Protein AF-A0A2K3K0M0-F1 (afdb_monomer_lite)

Radius of gyration: 18.28 Å; chains: 1; bounding box: 40×40×48 Å

Secondary structure (DSSP, 8-state):
-HHHHHHHHHHHHHHHHHHHHHHHHHHHHHHTT--HHHHHHHHHHHHHHHHHHHHHHHHTTSPPPP--HHHHHHHHHHHHHHHHHHHHHHHHHHHS-HHHHHHHHHHHHHHHHHHHHH-

Structure (mmCIF, N/CA/C/O backbone):
data_AF-A0A2K3K0M0-F1
#
_entry.id   AF-A0A2K3K0M0-F1
#
loop_
_atom_site.group_PDB
_atom_site.id
_atom_site.type_symbol
_atom_site.label_atom_id
_atom_site.label_alt_id
_atom_site.label_comp_id
_atom_site.label_asym_id
_atom_site.label_entity_id
_atom_site.label_seq_id
_atom_site.pdbx_PDB_ins_code
_atom_site.Cartn_x
_atom_site.Cartn_y
_atom_site.Cartn_z
_atom_site.occupancy
_atom_site.B_iso_or_equiv
_atom_site.auth_seq_id
_atom_site.auth_comp_id
_atom_site.auth_asym_id
_atom_site.auth_atom_id
_atom_site.pdbx_PDB_model_num
ATOM 1 N N . MET A 1 1 ? -8.143 -0.315 -30.015 1.00 59.38 1 MET A N 1
ATOM 2 C CA . MET A 1 1 ? -8.947 0.897 -29.715 1.00 59.38 1 MET A CA 1
ATOM 3 C C . MET A 1 1 ? -10.235 0.594 -28.938 1.00 59.38 1 MET A C 1
ATOM 5 O O . MET A 1 1 ? -10.184 0.740 -27.728 1.00 59.38 1 MET A O 1
ATOM 9 N N . VAL A 1 2 ? -11.349 0.110 -29.524 1.00 62.25 2 VAL A N 1
ATOM 10 C CA . VAL A 1 2 ? -12.596 -0.160 -28.742 1.00 62.25 2 VAL A CA 1
ATOM 11 C C . VAL A 1 2 ? -12.416 -1.277 -27.696 1.00 62.25 2 VAL A C 1
ATOM 13 O O . VAL A 1 2 ? -12.867 -1.140 -26.563 1.00 62.25 2 VAL A O 1
ATOM 16 N N . SER A 1 3 ? -11.689 -2.350 -28.036 1.00 66.62 3 SER A N 1
ATOM 17 C CA . SER A 1 3 ? -11.421 -3.464 -27.108 1.00 66.62 3 SER A CA 1
ATOM 18 C C . SER A 1 3 ? -10.502 -3.092 -25.937 1.00 66.62 3 SER A C 1
ATOM 20 O O . SER A 1 3 ? -10.660 -3.645 -24.857 1.00 66.62 3 SER A O 1
ATOM 22 N N . GLU A 1 4 ? -9.545 -2.178 -26.124 1.00 76.62 4 GLU A N 1
ATOM 23 C CA . GLU A 1 4 ? -8.650 -1.737 -25.039 1.00 76.62 4 GLU A CA 1
ATOM 24 C C . GLU A 1 4 ? -9.391 -0.837 -24.056 1.00 76.62 4 GLU A C 1
ATOM 26 O O . GLU A 1 4 ? -9.265 -1.025 -22.849 1.00 76.62 4 GLU A O 1
ATOM 31 N N . GLY A 1 5 ? -10.232 0.071 -24.568 1.00 83.44 5 GLY A N 1
ATOM 32 C CA . GLY A 1 5 ? -11.126 0.868 -23.732 1.00 83.44 5 GLY A CA 1
ATOM 33 C C . GLY A 1 5 ? -12.033 -0.021 -22.883 1.00 83.44 5 GLY A C 1
ATOM 34 O O . GLY A 1 5 ? -12.097 0.160 -21.673 1.00 83.44 5 GLY A O 1
ATOM 35 N N . ALA A 1 6 ? -12.638 -1.050 -23.487 1.00 86.88 6 ALA A N 1
ATOM 36 C CA . ALA A 1 6 ? -13.505 -1.989 -22.777 1.00 86.88 6 ALA A CA 1
ATOM 37 C C . ALA A 1 6 ? -12.785 -2.751 -21.648 1.00 86.88 6 ALA A C 1
ATOM 39 O O . ALA A 1 6 ? -13.354 -2.912 -20.570 1.00 86.88 6 ALA A O 1
ATOM 40 N N . ILE A 1 7 ? -11.535 -3.183 -21.857 1.00 89.69 7 ILE A N 1
ATOM 41 C CA . ILE A 1 7 ? -10.739 -3.865 -20.820 1.00 89.69 7 ILE A CA 1
ATOM 42 C C . ILE A 1 7 ? -10.446 -2.917 -19.653 1.00 89.69 7 ILE A C 1
ATOM 44 O O . ILE A 1 7 ? -10.595 -3.309 -18.495 1.00 89.69 7 ILE A O 1
ATOM 48 N N . VAL A 1 8 ? -10.075 -1.666 -19.939 1.00 91.50 8 VAL A N 1
ATOM 49 C CA . VAL A 1 8 ? -9.805 -0.661 -18.899 1.00 91.50 8 VAL A CA 1
ATOM 50 C C . VAL A 1 8 ? -11.074 -0.342 -18.112 1.00 91.50 8 VAL A C 1
ATOM 52 O O . VAL A 1 8 ? -11.035 -0.303 -16.883 1.00 91.50 8 VAL A O 1
ATOM 55 N N . THR A 1 9 ? -12.215 -0.174 -18.786 1.00 90.00 9 THR A N 1
ATOM 56 C CA . THR A 1 9 ? -13.494 0.074 -18.108 1.00 90.00 9 THR A CA 1
ATOM 57 C C . THR A 1 9 ? -13.909 -1.120 -17.252 1.00 90.00 9 THR A C 1
ATOM 59 O O . THR A 1 9 ? -14.299 -0.934 -16.102 1.00 90.00 9 THR A O 1
ATOM 62 N N . ALA A 1 10 ? -13.771 -2.347 -17.759 1.00 92.12 10 ALA A N 1
ATOM 63 C CA . ALA A 1 10 ? -14.061 -3.554 -16.988 1.00 92.12 10 ALA A CA 1
ATOM 64 C C . ALA A 1 10 ? -13.161 -3.671 -15.745 1.00 92.12 10 ALA A C 1
ATOM 66 O O . ALA A 1 10 ? -13.652 -3.993 -14.663 1.00 92.12 10 ALA A O 1
ATOM 67 N N . ALA A 1 11 ? -11.869 -3.350 -15.870 1.00 91.88 11 ALA A N 1
ATOM 68 C CA . ALA A 1 11 ? -10.936 -3.328 -14.746 1.00 91.88 11 ALA A CA 1
ATOM 69 C C . ALA A 1 11 ? -11.298 -2.250 -13.709 1.00 91.88 11 ALA A C 1
ATOM 71 O O . ALA A 1 11 ? -11.283 -2.536 -12.513 1.00 91.88 11 ALA A O 1
ATOM 72 N N . MET A 1 12 ? -11.676 -1.042 -14.147 1.00 92.25 12 MET A N 1
ATOM 73 C CA . MET A 1 12 ? -12.142 0.024 -13.249 1.00 92.25 12 MET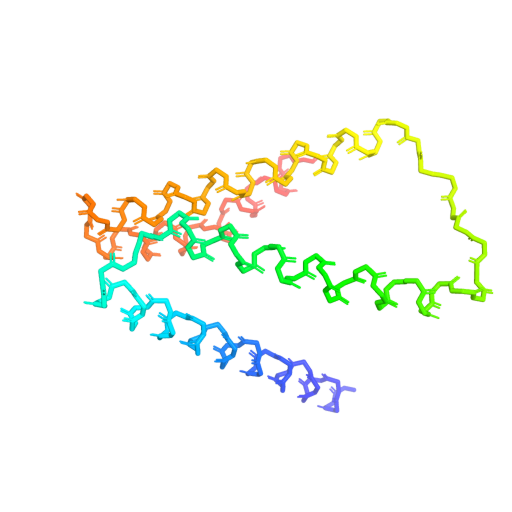 A CA 1
ATOM 74 C C . MET A 1 12 ? -13.400 -0.386 -12.486 1.00 92.25 12 MET A C 1
ATOM 76 O O . MET A 1 12 ? -13.466 -0.206 -11.272 1.00 92.25 12 MET A O 1
ATOM 80 N N . VAL A 1 13 ? -14.381 -0.968 -13.179 1.00 94.38 13 VAL A N 1
ATOM 81 C CA . VAL A 1 13 ? -15.620 -1.442 -12.555 1.00 94.38 13 VAL A CA 1
ATOM 82 C C . VAL A 1 13 ? -15.310 -2.529 -11.525 1.00 94.38 13 VAL A C 1
ATOM 84 O O . VAL A 1 13 ? -15.759 -2.429 -10.386 1.00 94.38 13 VAL A O 1
ATOM 87 N N . ALA A 1 14 ? -14.487 -3.521 -11.877 1.00 93.69 14 ALA A N 1
ATOM 88 C CA . ALA A 1 14 ? -14.076 -4.569 -10.944 1.00 93.69 14 ALA A CA 1
ATOM 89 C C . ALA A 1 14 ? -13.360 -4.002 -9.703 1.00 93.69 14 ALA A C 1
ATOM 91 O O . ALA A 1 14 ? -13.659 -4.418 -8.585 1.00 93.69 14 ALA A O 1
ATOM 92 N N . ALA A 1 15 ? -12.466 -3.024 -9.880 1.00 89.69 15 ALA A N 1
ATOM 93 C CA . ALA A 1 15 ? -11.779 -2.363 -8.772 1.00 89.69 15 ALA A CA 1
ATOM 94 C C . ALA A 1 15 ? -12.755 -1.616 -7.846 1.00 89.69 15 ALA A C 1
ATOM 96 O O . ALA A 1 15 ? -12.679 -1.782 -6.630 1.00 89.69 15 ALA A O 1
ATOM 97 N N . GLN A 1 16 ? -13.716 -0.870 -8.403 1.00 90.19 16 GLN A N 1
ATOM 98 C CA . GLN A 1 16 ? -14.744 -0.175 -7.616 1.00 90.19 16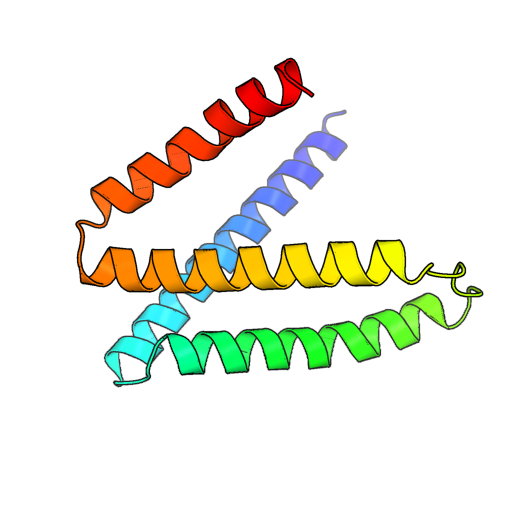 GLN A CA 1
ATOM 99 C C . GLN A 1 16 ? -15.625 -1.146 -6.820 1.00 90.19 16 GLN A C 1
ATOM 101 O O . GLN A 1 16 ? -15.924 -0.900 -5.651 1.00 90.19 16 GLN A O 1
ATOM 106 N N . PHE A 1 17 ? -15.999 -2.283 -7.415 1.00 92.62 17 PHE A N 1
ATOM 107 C CA . PHE A 1 17 ? -16.741 -3.328 -6.704 1.00 92.62 17 PHE A CA 1
ATOM 108 C C . PHE A 1 17 ? -15.944 -3.906 -5.529 1.00 92.62 17 PHE A C 1
ATOM 110 O O . PHE A 1 17 ? -16.498 -4.079 -4.441 1.00 92.62 17 PHE A O 1
ATOM 117 N N . LEU A 1 18 ? -14.651 -4.183 -5.720 1.00 89.75 18 LEU A N 1
ATOM 118 C CA . LEU A 1 18 ? -13.777 -4.675 -4.651 1.00 89.75 18 LEU A CA 1
ATOM 119 C C . LEU A 1 18 ? -13.606 -3.640 -3.532 1.00 89.75 18 LEU A C 1
ATOM 121 O O . LEU A 1 18 ? -13.627 -4.003 -2.353 1.00 89.75 18 LEU A O 1
ATOM 125 N N . GLU A 1 19 ? -13.479 -2.361 -3.883 1.00 85.69 19 GLU A N 1
ATOM 126 C CA . GLU A 1 19 ? -13.354 -1.269 -2.919 1.00 85.69 19 GLU A CA 1
ATOM 127 C C . GLU A 1 19 ? -14.634 -1.102 -2.086 1.00 85.69 19 GLU A C 1
ATOM 129 O O . GLU A 1 19 ? -14.573 -1.101 -0.852 1.00 85.69 19 GLU A O 1
ATOM 134 N N . MET A 1 20 ? -15.809 -1.042 -2.721 1.00 86.12 20 MET A N 1
ATOM 135 C CA . MET A 1 20 ? -17.090 -0.976 -2.005 1.00 86.12 20 MET A CA 1
ATOM 136 C C . MET A 1 20 ? -17.351 -2.224 -1.151 1.00 86.12 20 MET A C 1
ATOM 138 O O . MET A 1 20 ? -17.824 -2.110 -0.014 1.00 86.12 20 MET A O 1
ATOM 142 N N . GLY A 1 21 ? -17.020 -3.411 -1.667 1.00 87.06 21 GLY A N 1
ATOM 143 C CA . GLY A 1 21 ? -17.133 -4.665 -0.922 1.00 87.06 21 GLY A CA 1
ATOM 144 C C . GLY A 1 21 ? -16.265 -4.659 0.337 1.00 87.06 21 GLY A C 1
ATOM 145 O O . GLY A 1 21 ? -16.749 -4.963 1.427 1.00 87.06 21 GLY A O 1
ATOM 146 N N . SER A 1 22 ? -15.012 -4.216 0.213 1.00 83.69 22 SER A N 1
ATOM 147 C CA . SER A 1 22 ? -14.075 -4.099 1.339 1.00 83.69 22 SER A CA 1
ATOM 148 C C . SER A 1 22 ? -14.555 -3.093 2.387 1.00 83.69 22 SER A C 1
ATOM 150 O O . SER A 1 22 ? -14.523 -3.393 3.580 1.00 83.69 22 SER A O 1
ATOM 152 N N . ASN A 1 23 ? -15.069 -1.933 1.962 1.00 81.94 23 ASN A N 1
ATOM 153 C CA . ASN A 1 23 ? -15.654 -0.936 2.866 1.00 81.94 23 ASN A CA 1
ATOM 154 C C . ASN A 1 23 ? -16.878 -1.479 3.621 1.00 81.94 23 ASN A C 1
ATOM 156 O O . ASN A 1 23 ? -17.045 -1.219 4.813 1.00 81.94 23 ASN A O 1
ATOM 160 N N . THR A 1 24 ? -17.720 -2.269 2.952 1.00 85.94 24 THR A N 1
ATOM 161 C CA . THR A 1 24 ? -18.895 -2.893 3.576 1.00 85.94 24 THR A CA 1
ATOM 162 C C . THR A 1 24 ? -18.485 -3.933 4.618 1.00 85.94 24 THR A C 1
ATOM 164 O O . THR A 1 24 ? -19.010 -3.920 5.731 1.00 85.94 24 THR A O 1
ATOM 167 N N . LEU A 1 25 ? -17.508 -4.790 4.297 1.00 84.00 25 LEU A N 1
ATOM 168 C CA . LEU A 1 25 ? -16.947 -5.764 5.239 1.00 84.00 25 LEU A CA 1
ATOM 169 C C . LEU A 1 25 ? -16.314 -5.078 6.453 1.00 84.00 25 LEU A C 1
ATOM 171 O O . LEU A 1 25 ? -16.576 -5.478 7.586 1.00 84.00 25 LEU A O 1
ATOM 175 N N . LEU A 1 26 ? -15.539 -4.012 6.228 1.00 79.81 26 LEU A N 1
ATOM 176 C CA . LEU A 1 26 ? -14.950 -3.205 7.296 1.00 79.81 26 LEU A CA 1
ATOM 177 C C . LEU A 1 26 ? -16.032 -2.609 8.205 1.00 79.81 26 LEU A C 1
ATOM 179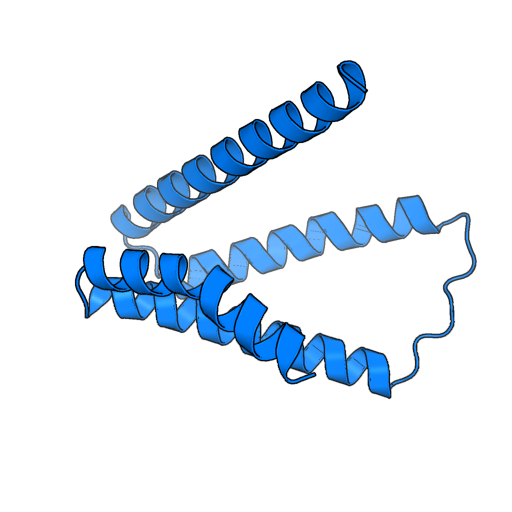 O O . LEU A 1 26 ? -15.912 -2.669 9.431 1.00 79.81 26 LEU A O 1
ATOM 183 N N . LYS A 1 27 ? -17.107 -2.068 7.621 1.00 76.88 27 LYS A N 1
ATOM 184 C CA . LYS A 1 27 ? -18.232 -1.504 8.376 1.00 76.88 27 LYS A CA 1
ATOM 185 C C . LYS A 1 27 ? -18.975 -2.571 9.179 1.00 76.88 27 LYS A C 1
ATOM 187 O O . LYS A 1 27 ? -19.294 -2.321 10.337 1.00 76.88 27 LYS A O 1
ATOM 192 N N . SER A 1 28 ? -19.190 -3.755 8.605 1.00 82.12 28 SER A N 1
ATOM 193 C CA . SER A 1 28 ? -19.775 -4.901 9.313 1.00 82.12 28 SER A CA 1
ATOM 194 C C . SER A 1 28 ? -18.907 -5.320 10.501 1.00 82.12 28 SER A C 1
ATOM 196 O O . SER A 1 28 ? -19.401 -5.400 11.619 1.00 82.12 28 SER A O 1
ATOM 198 N N . ALA A 1 29 ? -17.602 -5.502 10.290 1.00 78.62 29 ALA A N 1
ATOM 199 C CA . ALA A 1 29 ? -16.693 -5.945 11.343 1.00 78.62 29 ALA A CA 1
ATOM 200 C C . ALA A 1 29 ? -16.526 -4.902 12.463 1.00 78.62 29 ALA A C 1
ATOM 202 O O . ALA A 1 29 ? -16.397 -5.251 13.635 1.00 78.62 29 ALA A O 1
ATOM 203 N N . THR A 1 30 ? -16.564 -3.613 12.115 1.00 76.06 30 THR A N 1
ATOM 204 C CA . THR A 1 30 ? -16.533 -2.522 13.102 1.00 76.06 30 THR A CA 1
ATOM 205 C C . THR A 1 30 ? -17.838 -2.453 13.902 1.00 76.06 30 THR A C 1
ATOM 207 O O . THR A 1 30 ? -17.802 -2.180 15.099 1.00 76.06 30 THR A O 1
ATOM 210 N N . ASN A 1 31 ? -18.987 -2.739 13.277 1.00 79.69 31 ASN A N 1
ATOM 211 C CA . ASN A 1 31 ? -20.285 -2.799 13.957 1.00 79.69 31 ASN A CA 1
ATOM 212 C C . ASN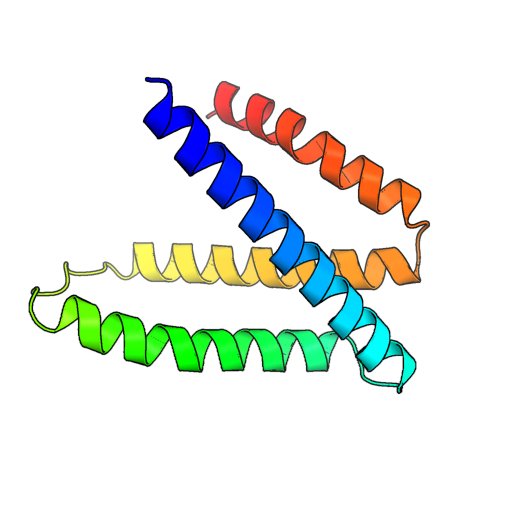 A 1 31 ? -20.356 -3.943 14.984 1.00 79.69 31 ASN A C 1
ATOM 214 O O . ASN A 1 31 ? -20.989 -3.789 16.024 1.00 79.69 31 ASN A O 1
ATOM 218 N N . ASP A 1 32 ? -19.634 -5.037 14.737 1.00 79.44 32 ASP A N 1
ATOM 219 C CA . ASP A 1 32 ? -19.453 -6.142 15.689 1.00 79.44 32 ASP A CA 1
ATOM 220 C C . ASP A 1 32 ? -18.417 -5.828 16.797 1.00 79.44 32 ASP A C 1
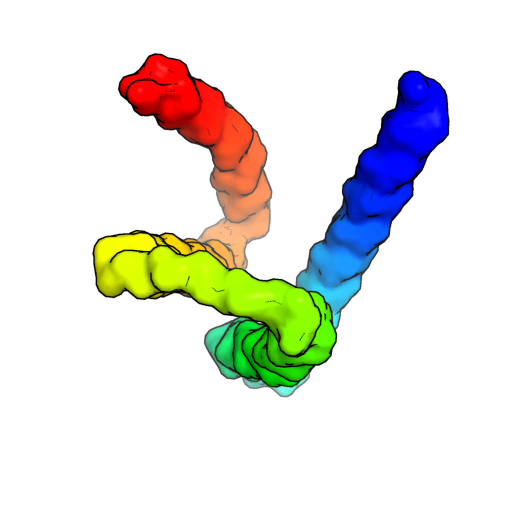ATOM 222 O O . ASP A 1 32 ? -18.072 -6.689 17.605 1.00 79.44 32 ASP A O 1
ATOM 226 N N . GLY A 1 33 ? -17.917 -4.586 16.866 1.00 76.69 33 GLY A N 1
ATOM 227 C CA . GLY A 1 33 ? -17.016 -4.103 17.917 1.00 76.69 33 GLY A CA 1
ATOM 228 C C . GLY A 1 33 ? -15.524 -4.289 17.628 1.00 76.69 33 GLY A C 1
ATOM 229 O O . GLY A 1 33 ? -14.697 -4.057 18.514 1.00 76.69 33 GLY A O 1
ATOM 230 N N . MET A 1 34 ? -15.138 -4.692 16.413 1.00 78.00 34 MET A N 1
ATOM 231 C CA . MET A 1 34 ? -13.727 -4.849 16.061 1.00 78.00 34 MET A CA 1
ATOM 232 C C . MET A 1 34 ? -13.047 -3.499 15.806 1.00 78.00 34 MET A C 1
ATOM 234 O O . MET A 1 34 ? -13.545 -2.652 15.068 1.00 78.00 34 MET A O 1
ATOM 238 N N . SER A 1 35 ? -11.854 -3.311 16.375 1.00 80.44 35 SER A N 1
ATOM 239 C CA . SER A 1 35 ? -11.049 -2.113 16.125 1.00 80.44 35 SER A CA 1
ATOM 240 C C . SER A 1 35 ? -10.547 -2.067 14.678 1.00 80.44 35 SER A C 1
ATOM 242 O O . SER A 1 35 ? -9.958 -3.027 14.173 1.00 80.44 35 SER A O 1
ATOM 244 N N . ILE A 1 36 ? -10.704 -0.912 14.030 1.00 74.00 36 ILE A N 1
ATOM 245 C CA . ILE A 1 36 ? -10.278 -0.662 12.644 1.00 74.00 36 ILE A CA 1
ATOM 246 C C . ILE A 1 36 ? -8.768 -0.898 12.456 1.00 74.00 36 ILE A C 1
ATOM 248 O O . ILE A 1 36 ? -8.329 -1.367 11.403 1.00 74.00 36 ILE A O 1
ATOM 252 N N . PHE A 1 37 ? -7.967 -0.639 13.493 1.00 77.19 37 PHE A N 1
ATOM 253 C CA . PHE A 1 37 ? -6.529 -0.923 13.497 1.00 77.19 37 PHE A CA 1
ATOM 254 C C . PHE A 1 37 ? -6.243 -2.415 13.325 1.00 77.19 37 PHE A C 1
ATOM 256 O O . PHE A 1 37 ? -5.382 -2.805 12.538 1.00 77.19 37 PHE A O 1
ATOM 263 N N . VAL A 1 38 ? -7.005 -3.248 14.035 1.00 81.50 38 VAL A N 1
ATOM 264 C CA . VAL A 1 38 ? -6.870 -4.704 14.013 1.00 81.50 38 VAL A CA 1
ATOM 265 C C . VAL A 1 38 ? -7.307 -5.245 12.652 1.00 81.50 38 VAL A C 1
ATOM 267 O O . VAL A 1 38 ? -6.578 -6.033 12.052 1.00 81.50 38 VAL A O 1
ATOM 270 N N . PHE A 1 39 ? -8.422 -4.746 12.102 1.00 80.56 39 PHE A N 1
ATOM 271 C CA . PHE A 1 39 ? -8.852 -5.089 10.740 1.00 80.56 39 PHE A CA 1
ATOM 272 C C . PHE A 1 39 ? -7.785 -4.748 9.690 1.00 80.56 39 PHE A C 1
ATOM 274 O O . PHE A 1 39 ? -7.465 -5.569 8.829 1.00 80.56 39 PHE A O 1
ATOM 281 N N . THR A 1 40 ? -7.214 -3.543 9.776 1.00 80.19 40 THR A N 1
ATOM 282 C CA . THR A 1 40 ? -6.203 -3.052 8.828 1.00 80.19 40 THR A CA 1
ATOM 283 C C . THR A 1 40 ? -4.924 -3.885 8.906 1.00 80.19 40 THR A C 1
ATOM 285 O O . THR A 1 40 ? -4.353 -4.240 7.875 1.00 80.19 40 THR A O 1
ATOM 288 N N . PHE A 1 41 ? -4.490 -4.253 10.114 1.00 84.81 41 PHE A N 1
ATOM 289 C CA . PHE A 1 41 ? -3.321 -5.108 10.311 1.00 84.81 41 PHE A CA 1
ATOM 290 C C . PHE A 1 41 ? -3.531 -6.508 9.723 1.00 84.81 41 PHE A C 1
ATOM 292 O O . PHE A 1 41 ? -2.705 -6.968 8.934 1.00 84.81 41 PHE A O 1
ATOM 299 N N . TYR A 1 42 ? -4.656 -7.163 10.035 1.00 86.94 42 TYR A N 1
ATOM 300 C CA . TYR A 1 42 ? -4.954 -8.497 9.506 1.00 86.94 42 TYR A CA 1
ATOM 301 C C . TYR A 1 42 ? -5.120 -8.505 7.987 1.00 86.94 42 TYR A C 1
ATOM 303 O O . TYR A 1 42 ? -4.626 -9.420 7.332 1.00 86.94 42 TYR A O 1
ATOM 311 N N . SER A 1 43 ? -5.755 -7.482 7.415 1.00 86.50 43 SER A N 1
ATOM 312 C CA . SER A 1 43 ? -5.926 -7.373 5.963 1.00 86.50 43 SER A CA 1
ATOM 313 C C . SER A 1 43 ? -4.583 -7.228 5.245 1.00 86.50 43 SER A C 1
ATOM 315 O O . SER A 1 43 ? -4.327 -7.934 4.271 1.00 86.50 43 SER A O 1
ATOM 317 N N . ASN A 1 44 ? -3.687 -6.376 5.758 1.00 86.12 44 ASN A N 1
ATOM 318 C CA . ASN A 1 44 ? -2.337 -6.220 5.210 1.00 86.12 44 ASN A CA 1
ATOM 319 C C . ASN A 1 44 ? -1.487 -7.488 5.386 1.00 86.12 44 ASN A C 1
ATOM 321 O O . ASN A 1 44 ? -0.727 -7.848 4.486 1.00 86.12 44 ASN A O 1
ATOM 325 N N . LEU A 1 45 ? -1.643 -8.199 6.506 1.00 89.44 45 LEU A N 1
ATOM 326 C CA . LEU A 1 45 ? -0.976 -9.480 6.731 1.00 89.44 45 LEU A CA 1
ATOM 327 C C . LEU A 1 45 ? -1.470 -10.549 5.748 1.00 89.44 45 LEU A C 1
ATOM 329 O O . LEU A 1 45 ? -0.658 -11.249 5.147 1.00 89.44 45 LEU A O 1
ATOM 333 N N . LEU A 1 46 ? -2.784 -10.642 5.535 1.00 89.31 46 LEU A N 1
ATOM 334 C CA . LEU A 1 46 ? -3.379 -11.568 4.574 1.00 89.31 46 LEU A CA 1
ATOM 335 C C . LEU A 1 46 ? -2.919 -11.248 3.145 1.00 89.31 46 LEU A C 1
ATOM 337 O O . LEU A 1 46 ? -2.538 -12.154 2.405 1.00 89.31 46 LEU A O 1
ATOM 341 N N . ALA A 1 47 ? -2.894 -9.962 2.780 1.00 88.38 47 ALA A N 1
ATOM 342 C CA . ALA A 1 47 ? -2.382 -9.503 1.495 1.00 88.38 47 ALA A CA 1
ATOM 343 C C . ALA A 1 47 ? -0.917 -9.917 1.311 1.00 88.38 47 ALA A C 1
ATOM 345 O O . ALA A 1 47 ? -0.581 -10.502 0.283 1.00 88.38 47 ALA A O 1
ATOM 346 N N . LEU A 1 48 ? -0.064 -9.709 2.319 1.00 90.00 48 LEU A N 1
ATOM 347 C CA . LEU A 1 48 ? 1.330 -10.153 2.298 1.00 90.00 48 LEU A CA 1
ATOM 348 C C . LEU A 1 48 ? 1.437 -11.676 2.135 1.00 90.00 48 LEU A C 1
ATOM 350 O O . LEU A 1 48 ? 2.212 -12.140 1.299 1.00 90.00 48 LEU A O 1
ATOM 354 N N . CYS A 1 49 ? 0.637 -12.448 2.875 1.00 92.19 49 CYS A N 1
ATOM 355 C CA . CYS A 1 49 ? 0.584 -13.907 2.769 1.00 92.19 49 CYS A CA 1
ATOM 356 C C . CYS A 1 49 ? 0.126 -14.401 1.392 1.00 92.19 49 CYS A C 1
ATOM 358 O O . CYS A 1 49 ? 0.513 -15.498 1.008 1.00 92.19 49 CYS A O 1
ATOM 360 N N . PHE A 1 50 ? -0.669 -13.627 0.651 1.00 90.44 50 PHE A N 1
ATOM 361 C CA . PHE A 1 50 ? -1.106 -13.971 -0.707 1.00 90.44 50 PHE A CA 1
ATOM 362 C C . PHE A 1 50 ? -0.115 -13.503 -1.781 1.00 90.44 50 PHE A C 1
ATOM 364 O O . PHE A 1 50 ? 0.154 -14.215 -2.753 1.00 90.44 50 PHE A O 1
ATOM 371 N N . LEU A 1 51 ? 0.457 -12.312 -1.594 1.00 87.75 51 LEU A N 1
ATOM 372 C CA . LEU A 1 51 ? 1.446 -11.727 -2.492 1.00 87.75 51 LEU A CA 1
ATOM 373 C C . LEU A 1 51 ? 2.751 -12.518 -2.468 1.00 87.75 51 LEU A C 1
ATOM 375 O O . LEU A 1 51 ? 3.234 -12.841 -3.545 1.00 87.75 51 LEU A O 1
ATOM 379 N N . LEU A 1 52 ? 3.281 -12.887 -1.294 1.00 88.00 52 LEU A N 1
ATOM 380 C CA . LEU A 1 52 ? 4.553 -13.619 -1.150 1.00 88.00 52 LEU A CA 1
ATOM 381 C C . LEU A 1 52 ? 4.622 -14.913 -1.991 1.00 88.00 52 LEU A C 1
ATOM 383 O O . LEU A 1 52 ? 5.576 -15.074 -2.757 1.00 88.00 52 LEU A O 1
ATOM 387 N N . PRO A 1 53 ? 3.644 -15.838 -1.906 1.00 87.06 53 PRO A N 1
ATOM 388 C CA . PRO A 1 53 ? 3.619 -17.040 -2.736 1.00 87.06 53 PRO A CA 1
ATOM 389 C C . PRO A 1 53 ? 3.430 -16.723 -4.218 1.00 87.06 53 PRO A C 1
ATOM 391 O O . PRO A 1 53 ? 4.038 -17.380 -5.064 1.00 87.06 53 PRO A O 1
ATOM 394 N N . SER A 1 54 ? 2.613 -15.715 -4.539 1.00 85.88 54 SER A N 1
ATOM 395 C CA . SER A 1 54 ? 2.357 -15.298 -5.919 1.00 85.88 54 SER A CA 1
ATOM 396 C C . SER A 1 54 ? 3.631 -14.776 -6.589 1.00 85.88 54 SER A C 1
ATOM 398 O O . SER A 1 54 ? 3.998 -15.246 -7.671 1.00 85.88 54 SER A O 1
ATOM 400 N N . THR A 1 55 ? 4.381 -13.891 -5.922 1.00 85.50 55 THR A N 1
ATOM 401 C CA . THR A 1 55 ? 5.689 -13.440 -6.416 1.00 85.50 55 THR A CA 1
ATOM 402 C C . THR A 1 55 ? 6.674 -14.591 -6.496 1.00 85.50 55 THR A C 1
ATOM 404 O O . THR A 1 55 ? 7.354 -14.709 -7.513 1.00 85.50 55 THR A O 1
ATOM 407 N N . PHE A 1 56 ? 6.732 -15.475 -5.497 1.00 82.44 56 PHE A N 1
ATOM 408 C CA . PHE A 1 56 ? 7.631 -16.629 -5.544 1.00 82.44 56 PH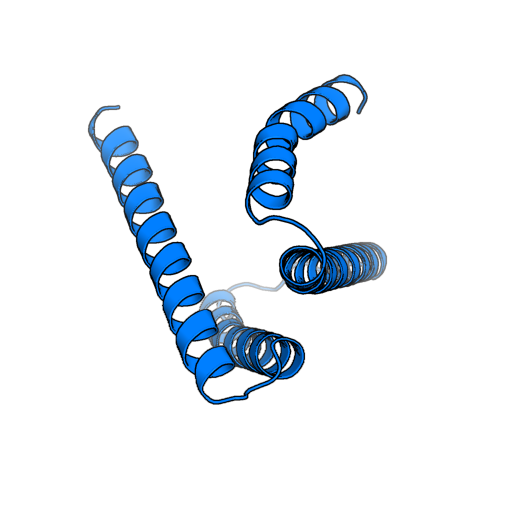E A CA 1
ATOM 409 C C . PHE A 1 56 ? 7.344 -17.542 -6.746 1.00 82.44 56 PHE A C 1
ATOM 411 O O . PHE A 1 56 ? 8.272 -17.950 -7.444 1.00 82.44 56 PHE A O 1
ATOM 418 N N . PHE A 1 57 ? 6.073 -17.832 -7.036 1.00 83.94 57 PHE A N 1
ATOM 419 C CA . PHE A 1 57 ? 5.689 -18.691 -8.157 1.00 83.94 57 PHE A CA 1
ATOM 420 C C . PHE A 1 57 ? 5.930 -18.018 -9.515 1.00 83.94 57 PHE A C 1
ATOM 422 O O . PHE A 1 57 ? 6.458 -18.651 -10.433 1.00 83.94 57 PHE A O 1
ATOM 429 N N . TYR A 1 58 ? 5.597 -16.730 -9.639 1.00 80.25 58 TYR A N 1
ATOM 430 C CA . TYR A 1 58 ? 5.711 -15.985 -10.894 1.00 80.25 58 TYR A CA 1
ATOM 431 C C . TYR A 1 58 ? 7.165 -15.647 -11.255 1.00 80.25 58 TYR A C 1
ATOM 433 O O . TYR A 1 58 ? 7.578 -15.789 -12.408 1.00 80.25 58 TYR A O 1
ATOM 441 N N . TYR A 1 59 ? 7.975 -15.251 -10.269 1.00 74.94 59 TYR A N 1
ATOM 442 C CA . TYR A 1 59 ? 9.387 -14.912 -10.473 1.00 74.94 59 TYR A CA 1
ATOM 443 C C . TYR A 1 59 ? 10.325 -16.122 -10.438 1.00 74.94 59 TYR A C 1
ATOM 445 O O . TYR A 1 59 ? 11.503 -15.970 -10.743 1.00 74.94 59 TYR A O 1
ATOM 453 N N . ARG A 1 60 ? 9.826 -17.342 -10.180 1.00 68.31 60 ARG A N 1
ATOM 454 C CA . ARG A 1 60 ? 10.643 -18.572 -10.143 1.00 68.31 60 ARG A CA 1
ATOM 455 C C . ARG A 1 60 ? 11.505 -18.787 -11.395 1.00 68.31 60 ARG A C 1
ATOM 457 O O . ARG A 1 60 ? 12.544 -19.433 -11.314 1.00 68.31 60 ARG A O 1
ATOM 464 N N . LYS A 1 61 ? 11.072 -18.278 -12.555 1.00 66.94 61 LYS A N 1
ATOM 465 C CA . LYS A 1 61 ? 11.776 -18.417 -13.844 1.00 66.94 61 LYS A CA 1
ATOM 466 C C . LYS A 1 61 ? 12.659 -17.220 -14.223 1.00 66.94 61 LYS A C 1
ATOM 468 O O . LYS A 1 61 ? 13.262 -17.249 -15.293 1.00 66.94 61 LYS A O 1
ATOM 473 N N . ARG A 1 62 ? 12.726 -16.161 -13.409 1.00 67.69 62 ARG A N 1
ATOM 474 C CA . ARG A 1 62 ? 13.508 -14.948 -13.701 1.00 67.69 62 ARG A CA 1
ATOM 475 C C . ARG A 1 62 ? 14.466 -14.652 -12.554 1.00 67.69 62 ARG A C 1
ATOM 477 O O . ARG A 1 62 ? 14.059 -14.635 -11.399 1.00 67.69 62 ARG A O 1
ATOM 484 N N . ALA A 1 63 ? 15.731 -14.385 -12.876 1.00 69.00 63 ALA A N 1
ATOM 485 C CA . ALA A 1 63 ? 16.676 -13.886 -11.885 1.00 69.00 63 ALA A CA 1
ATOM 486 C C . ALA A 1 63 ? 16.178 -12.523 -11.363 1.00 69.00 63 ALA A C 1
ATOM 488 O O . ALA A 1 63 ? 15.891 -11.642 -12.183 1.00 69.00 63 ALA A O 1
ATOM 489 N N . PRO A 1 64 ? 16.017 -12.342 -10.040 1.00 67.75 64 PRO A N 1
ATOM 490 C CA . PRO A 1 64 ? 15.564 -11.075 -9.495 1.00 67.75 64 PRO A CA 1
ATOM 491 C C . PRO A 1 64 ? 16.625 -9.996 -9.759 1.00 67.75 64 PRO A C 1
ATOM 493 O O . PRO A 1 64 ? 17.811 -10.237 -9.512 1.00 67.75 64 PRO A O 1
ATOM 496 N N . PRO A 1 65 ? 16.236 -8.814 -10.265 1.00 72.75 65 PRO A N 1
ATOM 497 C CA . PRO A 1 65 ? 17.163 -7.699 -10.384 1.00 72.75 65 PRO A CA 1
ATOM 498 C C . PRO A 1 65 ? 17.684 -7.311 -8.988 1.00 72.75 65 PRO A C 1
ATOM 500 O O . PRO A 1 65 ? 16.920 -7.363 -8.019 1.00 72.75 65 PRO A O 1
ATOM 503 N N . PRO A 1 66 ? 18.966 -6.929 -8.853 1.00 77.25 66 PRO A N 1
ATOM 504 C CA . PRO A 1 66 ? 19.519 -6.517 -7.570 1.00 77.25 66 PRO A CA 1
ATOM 505 C C . PRO A 1 66 ? 18.780 -5.272 -7.071 1.00 77.25 66 PRO A C 1
ATOM 507 O O . PRO A 1 66 ? 18.783 -4.231 -7.726 1.00 77.25 66 PRO A O 1
ATOM 510 N N . ILE A 1 67 ? 18.129 -5.386 -5.912 1.00 80.62 67 ILE A N 1
ATOM 511 C CA . ILE A 1 67 ? 17.436 -4.271 -5.264 1.00 80.62 67 ILE A CA 1
ATOM 512 C C . ILE A 1 67 ? 18.459 -3.562 -4.365 1.00 80.62 67 ILE A C 1
ATOM 514 O O . ILE A 1 67 ? 18.859 -4.129 -3.347 1.00 80.62 67 ILE A O 1
ATOM 518 N N . PRO A 1 68 ? 18.913 -2.341 -4.701 1.00 87.75 68 PRO A N 1
ATOM 519 C CA . PRO A 1 68 ? 19.802 -1.591 -3.829 1.00 87.75 68 PRO A CA 1
ATOM 520 C C . PRO A 1 68 ? 19.067 -1.197 -2.543 1.00 87.75 68 PRO A C 1
ATOM 522 O O . PRO A 1 68 ? 17.871 -0.892 -2.552 1.00 87.75 68 PRO A O 1
ATOM 525 N N . THR A 1 69 ? 19.803 -1.130 -1.435 1.00 86.94 69 THR A N 1
ATOM 526 C CA . THR A 1 69 ? 19.273 -0.777 -0.105 1.00 86.94 69 THR A CA 1
ATOM 527 C C . THR A 1 69 ? 18.529 0.563 -0.093 1.00 86.94 69 THR A C 1
ATOM 529 O O . THR A 1 69 ? 17.546 0.717 0.628 1.00 86.94 69 THR A O 1
ATOM 532 N N . SER A 1 70 ? 18.926 1.512 -0.950 1.00 88.25 70 SER A N 1
ATOM 533 C CA . SER A 1 70 ? 18.225 2.790 -1.136 1.00 88.25 70 SER A CA 1
ATOM 534 C C . SER A 1 70 ? 16.786 2.619 -1.644 1.00 88.25 70 SER A C 1
ATOM 536 O O . SER A 1 70 ? 15.875 3.270 -1.134 1.00 88.25 70 SER A O 1
ATOM 538 N N . ILE A 1 71 ? 16.553 1.721 -2.609 1.00 88.50 71 ILE A N 1
ATOM 539 C CA . ILE A 1 71 ? 15.205 1.449 -3.134 1.00 88.50 71 ILE A CA 1
ATOM 540 C C . ILE A 1 71 ? 14.354 0.760 -2.068 1.00 88.50 71 ILE A C 1
ATOM 542 O O . ILE A 1 71 ? 13.200 1.138 -1.877 1.00 88.50 71 ILE A O 1
ATOM 546 N N . PHE A 1 72 ? 14.939 -0.182 -1.326 1.00 87.69 72 PHE A N 1
ATOM 547 C CA . PHE A 1 72 ? 14.257 -0.831 -0.208 1.00 87.69 72 PHE A CA 1
ATOM 548 C C . PHE A 1 72 ? 13.805 0.187 0.849 1.00 87.69 72 PHE A C 1
ATOM 550 O O . PHE A 1 72 ? 12.646 0.182 1.259 1.00 87.69 72 PHE A O 1
ATOM 557 N N . PHE A 1 73 ? 14.683 1.118 1.234 1.00 90.06 73 PHE A N 1
ATOM 558 C CA . PHE A 1 73 ? 14.344 2.160 2.202 1.00 90.06 73 PHE A CA 1
ATOM 559 C C . PHE A 1 73 ? 13.246 3.101 1.687 1.00 90.06 73 PHE A C 1
ATOM 561 O O . PHE A 1 73 ? 12.324 3.432 2.428 1.00 90.06 73 PHE A O 1
ATOM 568 N N . ARG A 1 74 ? 13.280 3.480 0.402 1.00 90.06 74 ARG A N 1
ATOM 569 C CA . ARG A 1 74 ? 12.211 4.285 -0.219 1.00 90.06 74 ARG A CA 1
ATOM 570 C C . ARG A 1 74 ? 10.860 3.567 -0.199 1.00 90.06 74 ARG A C 1
ATOM 572 O O . ARG A 1 74 ? 9.864 4.185 0.160 1.00 90.06 74 ARG A O 1
ATOM 579 N N . MET A 1 75 ? 10.824 2.277 -0.541 1.00 89.81 75 MET A N 1
ATOM 580 C CA . MET A 1 75 ? 9.600 1.467 -0.469 1.00 89.81 75 MET A CA 1
ATOM 581 C C . MET A 1 75 ? 9.078 1.365 0.968 1.00 89.81 75 MET A C 1
ATOM 583 O O . MET A 1 75 ? 7.880 1.517 1.197 1.00 89.81 75 MET A O 1
ATOM 587 N N . PHE A 1 76 ? 9.975 1.168 1.938 1.00 89.12 76 PHE A N 1
ATOM 588 C CA . PHE A 1 76 ? 9.620 1.119 3.354 1.00 89.12 76 PHE A CA 1
ATOM 589 C C . PHE A 1 76 ? 9.004 2.438 3.840 1.00 89.12 76 PHE A C 1
ATOM 591 O O . PHE A 1 76 ? 7.930 2.430 4.442 1.00 89.12 76 PHE A O 1
ATOM 598 N N . LEU A 1 77 ? 9.634 3.575 3.525 1.00 92.00 77 LEU A N 1
ATOM 599 C CA . LEU A 1 77 ? 9.099 4.895 3.866 1.00 92.00 77 LEU A CA 1
ATOM 600 C C . LEU A 1 77 ? 7.729 5.141 3.224 1.00 92.00 77 LEU A C 1
ATOM 602 O O . LEU A 1 77 ? 6.820 5.622 3.899 1.00 92.00 77 LEU A O 1
ATOM 606 N N . LEU A 1 78 ? 7.562 4.772 1.951 1.00 90.38 78 LEU A N 1
ATOM 607 C CA . LEU A 1 78 ? 6.296 4.939 1.240 1.00 90.38 78 LEU A CA 1
ATOM 608 C C . LEU A 1 78 ? 5.179 4.078 1.854 1.00 90.38 78 LEU A C 1
ATOM 610 O O . LEU A 1 78 ? 4.059 4.557 2.032 1.00 90.38 78 LEU A O 1
ATOM 614 N N . SER A 1 79 ? 5.492 2.841 2.248 1.00 89.00 79 SER A N 1
ATOM 615 C CA . SER A 1 79 ? 4.549 1.948 2.934 1.00 89.00 79 SER A CA 1
ATOM 616 C C . SER A 1 79 ? 4.167 2.465 4.325 1.00 89.00 79 SER A C 1
ATOM 618 O O . SER A 1 79 ? 2.998 2.388 4.711 1.00 89.00 79 SER A O 1
ATOM 620 N N . CYS A 1 80 ? 5.128 3.013 5.075 1.00 87.56 80 CYS A N 1
ATOM 621 C CA . CYS A 1 80 ? 4.883 3.614 6.387 1.00 87.56 80 CYS A CA 1
ATOM 622 C C . CYS A 1 80 ? 3.966 4.842 6.273 1.00 87.56 80 CYS A C 1
ATOM 624 O O . CYS A 1 80 ? 2.975 4.956 7.000 1.00 87.56 80 CYS A O 1
ATOM 626 N N . LEU A 1 81 ? 4.241 5.716 5.299 1.00 88.62 81 LEU A N 1
ATOM 627 C CA . LEU A 1 81 ? 3.415 6.887 5.018 1.00 88.62 81 LEU A CA 1
ATOM 628 C C . LEU A 1 81 ? 1.990 6.482 4.619 1.00 88.62 81 LEU A C 1
ATOM 630 O O . LEU A 1 81 ? 1.031 6.992 5.193 1.00 88.62 81 LEU A O 1
ATOM 634 N N . SER A 1 82 ? 1.844 5.521 3.703 1.00 86.81 82 SER A N 1
ATOM 635 C CA . SER A 1 82 ? 0.537 5.022 3.256 1.00 86.81 82 SER A CA 1
ATOM 636 C C . SER A 1 82 ? -0.290 4.438 4.409 1.00 86.81 82 SER A C 1
ATOM 638 O O . SER A 1 82 ? -1.453 4.803 4.578 1.00 86.81 82 SER A O 1
ATOM 640 N N . THR A 1 83 ? 0.323 3.611 5.261 1.00 82.69 83 THR A N 1
ATOM 641 C CA . THR A 1 83 ? -0.360 3.012 6.422 1.00 82.69 83 THR A CA 1
ATOM 642 C C . THR A 1 83 ? -0.793 4.083 7.427 1.00 82.69 83 THR A C 1
ATOM 644 O O . THR A 1 83 ? -1.906 4.038 7.950 1.00 82.69 83 THR A O 1
ATOM 647 N N . THR A 1 84 ? 0.059 5.086 7.660 1.00 83.75 84 THR A N 1
ATOM 648 C CA . THR A 1 84 ? -0.249 6.217 8.548 1.00 83.75 84 THR A CA 1
ATOM 649 C C . THR A 1 84 ? -1.435 7.025 8.024 1.00 83.75 84 THR A C 1
ATOM 651 O O . THR A 1 84 ? -2.347 7.333 8.788 1.00 83.75 84 THR A O 1
ATOM 654 N N . VAL A 1 85 ? -1.467 7.318 6.719 1.00 83.69 85 VAL A N 1
ATOM 655 C CA . VAL A 1 85 ? -2.587 8.021 6.073 1.00 83.69 85 VAL A CA 1
ATOM 656 C C . VAL A 1 85 ? -3.879 7.212 6.180 1.00 83.69 85 VAL A C 1
ATOM 658 O O . VAL A 1 85 ? -4.914 7.777 6.523 1.00 83.69 85 VAL A O 1
ATOM 661 N N . GLN A 1 86 ? -3.832 5.897 5.956 1.00 79.25 86 GLN A N 1
ATOM 662 C CA . GLN A 1 86 ? -5.011 5.031 6.043 1.00 79.25 86 GLN A CA 1
ATOM 663 C C . GLN A 1 86 ? -5.601 5.003 7.461 1.00 79.25 86 GLN A C 1
ATOM 665 O O . GLN A 1 86 ? -6.812 5.140 7.645 1.00 79.25 86 GLN A O 1
ATOM 670 N N . ILE A 1 87 ? -4.746 4.899 8.479 1.00 78.62 87 ILE A N 1
ATOM 671 C CA . ILE A 1 87 ? -5.146 4.976 9.888 1.00 78.62 87 ILE A CA 1
ATOM 672 C C . ILE A 1 87 ? -5.725 6.356 10.229 1.00 78.62 87 ILE A C 1
ATOM 674 O O . ILE A 1 87 ? -6.763 6.445 10.891 1.00 78.62 87 ILE A O 1
ATOM 678 N N . LEU A 1 88 ? -5.067 7.430 9.784 1.00 76.81 88 LEU A N 1
ATOM 679 C CA . LEU A 1 88 ? -5.486 8.804 10.053 1.00 76.81 88 LEU A CA 1
ATOM 680 C C . LEU A 1 88 ? -6.820 9.130 9.378 1.00 76.81 88 LEU A C 1
ATOM 682 O O . LEU A 1 88 ? -7.662 9.769 9.997 1.00 76.81 88 LEU A O 1
ATOM 686 N N . MET A 1 89 ? -7.044 8.652 8.155 1.00 75.06 89 MET A N 1
ATOM 687 C CA . MET A 1 89 ? -8.310 8.795 7.436 1.00 75.06 89 MET A CA 1
ATOM 688 C C . MET A 1 89 ? -9.444 8.070 8.168 1.00 75.06 89 MET A C 1
ATOM 690 O O . MET A 1 89 ? -10.491 8.663 8.416 1.00 75.06 89 MET A O 1
ATOM 694 N N . ASN A 1 90 ? -9.217 6.825 8.589 1.00 69.12 90 ASN A N 1
ATOM 695 C CA . ASN A 1 90 ? -10.208 6.057 9.343 1.00 69.12 90 ASN A CA 1
ATOM 696 C C . ASN A 1 90 ? -10.527 6.690 10.706 1.00 69.12 90 ASN A C 1
ATOM 698 O O . ASN A 1 90 ? -11.687 6.761 11.108 1.00 69.12 90 ASN A O 1
ATOM 702 N N . THR A 1 91 ? -9.508 7.201 11.398 1.00 71.50 91 THR A N 1
ATOM 703 C CA . THR A 1 91 ? -9.682 7.951 12.651 1.00 71.50 91 THR A CA 1
ATOM 704 C C . THR A 1 91 ? -10.402 9.278 12.394 1.00 71.50 91 THR A C 1
ATOM 706 O O . THR A 1 91 ? -11.297 9.663 13.143 1.00 71.50 91 THR A O 1
ATOM 709 N N . GLY A 1 92 ? -10.069 9.954 11.294 1.00 66.25 92 GLY A N 1
ATOM 710 C CA . GLY A 1 92 ? -10.664 11.212 10.858 1.00 66.25 92 GLY A CA 1
ATOM 711 C C . GLY A 1 92 ? -12.151 11.096 10.542 1.00 66.25 92 GLY A C 1
ATOM 712 O O . GLY A 1 92 ? -12.888 12.007 10.879 1.00 66.25 92 GLY A O 1
ATOM 713 N N . ILE A 1 93 ? -12.622 9.973 9.998 1.00 65.06 93 ILE A N 1
ATOM 714 C CA . ILE A 1 93 ? -14.063 9.710 9.807 1.00 65.06 93 ILE A CA 1
ATOM 715 C C . ILE A 1 93 ? -14.795 9.557 11.155 1.00 65.06 93 ILE A C 1
ATOM 717 O O . ILE A 1 93 ? -15.984 9.846 11.248 1.00 65.06 93 ILE A O 1
ATOM 721 N N . GLY A 1 94 ? -14.100 9.121 12.210 1.00 62.59 94 GLY A N 1
ATOM 722 C CA . GLY A 1 94 ? -14.662 9.040 13.562 1.00 62.59 94 GLY A CA 1
ATOM 723 C C . GLY A 1 94 ? -14.773 10.396 14.271 1.00 62.59 94 GLY A C 1
ATOM 724 O O . GLY A 1 94 ? -15.701 10.599 15.049 1.00 62.59 94 GLY A O 1
ATOM 725 N N . TYR A 1 95 ? -13.849 11.326 14.000 1.00 59.22 95 TYR A N 1
ATOM 726 C CA . TYR A 1 95 ? -13.819 12.666 14.613 1.00 59.22 95 TYR A CA 1
ATOM 727 C C . TYR A 1 95 ? -14.402 13.779 13.729 1.00 59.22 95 TYR A C 1
ATOM 729 O O . TYR A 1 95 ? -14.719 14.857 14.227 1.00 59.22 95 TYR A O 1
ATOM 737 N N . SER A 1 96 ? -14.528 13.542 12.427 1.00 60.59 96 SER A N 1
ATOM 738 C CA . SER A 1 96 ? -14.965 14.508 11.422 1.00 60.59 96 SER A CA 1
ATOM 739 C C . SER A 1 96 ? -16.091 13.936 10.568 1.00 60.59 96 SER A C 1
ATOM 741 O O . SER A 1 96 ? -16.323 12.732 10.513 1.00 60.59 96 SER A O 1
ATOM 743 N N . SER A 1 97 ? -16.810 14.817 9.880 1.00 68.12 97 SER A N 1
ATOM 744 C CA . SER A 1 97 ? -17.880 14.414 8.973 1.00 68.12 97 SER A CA 1
ATOM 745 C C . SER A 1 97 ? -17.316 13.605 7.790 1.00 68.12 97 SER A C 1
ATOM 747 O O . SER A 1 97 ? -16.323 14.033 7.189 1.00 68.12 97 SER A O 1
ATOM 749 N N . PRO A 1 98 ? -17.984 12.513 7.366 1.00 64.62 98 PRO A N 1
ATOM 750 C CA . PRO A 1 98 ? -17.680 11.807 6.119 1.00 64.62 98 PRO A CA 1
ATOM 751 C C . PRO A 1 98 ? -17.567 12.741 4.903 1.00 64.62 98 PRO A C 1
ATOM 753 O O . PRO A 1 98 ? -16.773 12.484 4.004 1.00 64.62 98 PRO A O 1
ATOM 756 N N . THR A 1 99 ? -18.291 13.867 4.901 1.00 71.44 99 THR A N 1
ATOM 757 C CA . THR A 1 99 ? -18.237 14.883 3.840 1.00 71.44 99 THR A CA 1
ATOM 758 C C . THR A 1 99 ? -16.859 15.540 3.714 1.00 71.44 99 THR A C 1
ATOM 760 O O . THR A 1 99 ? -16.413 15.795 2.598 1.00 71.44 99 THR A O 1
ATOM 763 N N . LEU A 1 100 ? -16.157 15.795 4.826 1.00 70.56 100 LEU A N 1
ATOM 764 C CA . LEU A 1 100 ? -14.806 16.369 4.785 1.00 70.56 100 LEU A CA 1
ATOM 765 C C . LEU A 1 100 ? -13.800 15.350 4.237 1.00 70.56 100 LEU A C 1
ATOM 767 O O . LEU A 1 100 ? -12.934 15.711 3.445 1.00 70.56 100 LEU A O 1
ATOM 771 N N . ALA A 1 101 ? -13.932 14.079 4.629 1.00 71.25 101 ALA A N 1
ATOM 772 C CA . ALA A 1 101 ? -13.090 13.004 4.111 1.00 71.25 101 ALA A CA 1
ATOM 773 C C . ALA A 1 101 ? -13.270 12.834 2.592 1.00 71.25 101 ALA A C 1
ATOM 775 O O . ALA A 1 101 ? -12.275 12.769 1.872 1.00 71.25 101 ALA A O 1
ATOM 776 N N . SER A 1 102 ? -14.513 12.856 2.096 1.00 71.69 102 SER A N 1
ATOM 777 C CA . SER A 1 102 ? -14.799 12.853 0.654 1.00 71.69 102 SER A CA 1
ATOM 778 C C . SER A 1 102 ? -14.174 14.055 -0.061 1.00 71.69 102 SER A C 1
ATOM 780 O O . SER A 1 102 ? -13.465 13.869 -1.044 1.00 71.69 102 SER A O 1
ATOM 782 N N . ALA A 1 103 ? -14.335 15.269 0.478 1.00 80.38 103 ALA A N 1
ATOM 783 C CA . ALA A 1 103 ? -13.759 16.473 -0.123 1.00 80.38 103 ALA A CA 1
ATOM 784 C C . ALA A 1 103 ? -12.219 16.440 -0.185 1.00 80.38 103 ALA A C 1
ATOM 786 O O . ALA A 1 103 ? -11.627 16.940 -1.138 1.00 80.38 103 ALA A O 1
ATOM 787 N N . MET A 1 104 ? -11.550 15.838 0.806 1.00 81.69 104 MET A N 1
ATOM 788 C CA . MET A 1 104 ? -10.094 15.648 0.773 1.00 81.69 104 MET A CA 1
ATOM 789 C C . MET A 1 104 ? -9.659 14.668 -0.324 1.00 81.69 104 MET A C 1
ATOM 791 O O . MET A 1 104 ? -8.634 14.900 -0.962 1.00 81.69 104 MET A O 1
ATOM 795 N N . ILE A 1 105 ? -10.431 13.603 -0.570 1.00 82.62 105 ILE A N 1
ATOM 796 C CA . ILE A 1 105 ? -10.160 12.639 -1.650 1.00 82.62 105 ILE A CA 1
ATOM 797 C C . ILE A 1 105 ? -10.319 13.308 -3.021 1.00 82.62 105 ILE A C 1
ATOM 799 O O . ILE A 1 105 ? -9.462 13.128 -3.886 1.00 82.62 105 ILE A O 1
ATOM 803 N N . ASP A 1 106 ? -11.339 14.150 -3.197 1.00 87.25 106 ASP A N 1
ATOM 804 C CA . ASP A 1 106 ? -11.565 14.897 -4.444 1.00 87.25 106 ASP A CA 1
ATOM 805 C C . ASP A 1 106 ? -10.431 15.889 -4.766 1.00 87.25 106 ASP A C 1
ATOM 807 O O . ASP A 1 106 ? -10.212 16.244 -5.925 1.00 87.25 106 ASP A O 1
ATOM 811 N N . LEU A 1 107 ? -9.665 16.317 -3.756 1.00 86.56 107 LEU A N 1
ATOM 812 C CA . LEU A 1 107 ? -8.494 17.179 -3.931 1.00 86.56 107 LEU A CA 1
ATOM 813 C C . LEU A 1 107 ? -7.222 16.408 -4.319 1.00 86.56 107 LEU A C 1
ATOM 815 O O . LEU A 1 107 ? -6.271 17.022 -4.808 1.00 86.56 107 LEU A O 1
ATOM 819 N N . VAL A 1 108 ? -7.174 15.082 -4.146 1.00 87.00 108 VAL A N 1
ATOM 820 C CA . VAL A 1 108 ? -5.983 14.265 -4.460 1.00 87.00 108 VAL A CA 1
ATOM 821 C C . VAL A 1 108 ? -5.536 14.417 -5.922 1.00 87.00 108 VAL A C 1
ATOM 823 O O . VAL A 1 108 ? -4.340 14.644 -6.139 1.00 87.00 108 VAL A O 1
ATOM 826 N N . PRO A 1 109 ? -6.424 14.371 -6.940 1.00 87.19 109 PRO A N 1
ATOM 827 C CA . PRO A 1 109 ? -6.029 14.612 -8.327 1.00 87.19 109 PRO A CA 1
ATOM 828 C C . PRO A 1 109 ? -5.462 16.021 -8.540 1.00 87.19 109 PRO A C 1
ATOM 830 O O . PRO A 1 109 ? -4.470 16.179 -9.250 1.00 87.19 109 PRO A O 1
ATOM 833 N N . ALA A 1 110 ? -6.041 17.038 -7.893 1.00 90.38 110 ALA A N 1
ATOM 834 C CA . ALA A 1 110 ? -5.577 18.420 -8.001 1.00 90.38 110 ALA A CA 1
ATOM 835 C C . ALA A 1 110 ? -4.166 18.595 -7.417 1.00 90.38 110 ALA A C 1
ATOM 837 O O . ALA A 1 110 ? -3.287 19.148 -8.079 1.00 90.38 110 ALA A O 1
ATOM 838 N N . PHE A 1 111 ? -3.910 18.058 -6.219 1.00 87.19 111 PHE A N 1
ATOM 839 C CA . PHE A 1 111 ? -2.571 18.067 -5.622 1.00 87.19 111 PHE A CA 1
ATOM 840 C C . PHE A 1 111 ? -1.562 17.263 -6.442 1.00 87.19 111 PHE A C 1
ATOM 842 O O . PHE A 1 111 ? -0.426 17.703 -6.608 1.00 87.19 111 PHE A O 1
ATOM 849 N N . THR A 1 112 ? -1.977 16.119 -6.992 1.00 90.25 112 THR A N 1
ATOM 850 C CA . THR A 1 112 ? -1.129 15.298 -7.867 1.00 90.25 112 THR A CA 1
ATOM 851 C C . THR A 1 112 ? -0.696 16.081 -9.105 1.00 90.25 112 THR A C 1
ATOM 853 O O . THR A 1 112 ? 0.482 16.059 -9.451 1.00 90.25 112 THR A O 1
ATOM 856 N N . PHE A 1 113 ? -1.610 16.830 -9.733 1.00 92.38 113 PHE A N 1
ATOM 857 C CA . PHE A 1 113 ? -1.286 17.708 -10.861 1.00 92.38 113 PHE A CA 1
ATOM 858 C C . PHE A 1 113 ? -0.305 18.816 -10.478 1.00 92.38 113 PHE A C 1
ATOM 860 O O . PHE A 1 113 ? 0.666 19.044 -11.195 1.00 92.38 113 PHE A O 1
ATOM 867 N N . ILE A 1 114 ? -0.532 19.485 -9.345 1.00 93.75 114 ILE A N 1
ATOM 868 C CA . ILE A 1 114 ? 0.358 20.549 -8.861 1.00 93.75 114 ILE A CA 1
ATOM 869 C C . ILE A 1 114 ? 1.767 19.995 -8.618 1.00 93.75 114 ILE A C 1
ATOM 871 O O . ILE A 1 114 ? 2.741 20.569 -9.097 1.00 93.75 114 ILE A O 1
ATOM 875 N N . LEU A 1 115 ? 1.881 18.859 -7.925 1.00 87.75 115 LEU A N 1
ATOM 876 C CA . LEU A 1 115 ? 3.165 18.199 -7.683 1.00 87.75 115 LEU A CA 1
ATOM 877 C C . LEU A 1 115 ? 3.848 17.776 -8.986 1.00 87.75 115 LEU A C 1
ATOM 879 O O . LEU A 1 115 ? 5.046 17.990 -9.113 1.00 87.75 115 LEU A O 1
ATOM 883 N N . ALA A 1 116 ? 3.100 17.233 -9.950 1.00 92.31 116 ALA A N 1
ATOM 884 C CA . ALA A 1 116 ? 3.638 16.824 -11.247 1.00 92.31 116 ALA A CA 1
ATOM 885 C C . ALA A 1 116 ? 4.151 18.002 -12.094 1.00 92.31 116 ALA A C 1
ATOM 887 O O . ALA A 1 116 ? 5.047 17.814 -12.906 1.00 92.31 116 ALA A O 1
ATOM 888 N N . VAL A 1 117 ? 3.590 19.206 -11.926 1.00 94.50 117 VAL A N 1
ATOM 889 C CA . VAL A 1 117 ? 4.086 20.429 -12.585 1.00 94.50 117 VAL A CA 1
ATOM 890 C C . VAL A 1 117 ? 5.331 20.983 -11.884 1.00 94.50 117 VAL A C 1
ATOM 892 O O . VAL A 1 117 ? 6.177 21.592 -12.533 1.00 94.50 117 VAL A O 1
ATOM 895 N N . ILE A 1 118 ? 5.431 20.808 -10.564 1.00 93.06 118 ILE A N 1
ATOM 896 C CA . ILE A 1 118 ? 6.553 21.309 -9.757 1.00 93.06 118 ILE A CA 1
ATOM 897 C C . ILE A 1 118 ? 7.770 20.364 -9.807 1.00 93.06 118 ILE A C 1
ATOM 899 O O . ILE A 1 118 ? 8.893 20.843 -9.643 1.00 93.06 118 ILE A O 1
ATOM 903 N N . SER A 1 119 ? 7.566 19.052 -9.991 1.00 77.06 119 SER A N 1
ATOM 904 C CA . SER A 1 119 ? 8.632 18.032 -10.033 1.00 77.06 119 SER A CA 1
ATOM 905 C C . SER A 1 119 ? 9.358 17.978 -11.370 1.00 77.06 119 SER A C 1
ATOM 907 O O . SER A 1 119 ? 10.602 17.861 -11.344 1.00 77.06 119 SER A O 1
#

InterPro domains:
  IPR000620 EamA domain [PF00892] (20-118)
  IPR030184 WAT1-related protein [PTHR31218] (10-117)
  IPR037185 Multidrug transporter EmrE superfamily [SSF103481] (44-118)

Organism: Trifolium pratense (NCBI:txid57577)

Sequence (119 aa):
MVSEGAIVTAAMVAAQFLEMGSNTLLKSATNDGMSIFVFTFYSNLLALCFLLPSTFFYYRKRAPPPIPTSIFFRMFLLSCLSTTVQILMNTGIGYSSPTLASAMIDLVPAFTFILAVIS

Foldseek 3Di:
DVVVVVVVVVVVVVVVVVVVVLVVVLVVVVVVVDDSLVVLVVVVVVVCVVVVVVCCVVCVPPDDDDDDPVNVVVVVVVVVVVSVVVVVLVVCVVVHPPVVSVVVVVCVVVVVVVVVVVD

pLDDT: mean 82.14, std 8.82, range [59.22, 94.5]